Protein AF-A0A453FFG7-F1 (afdb_monomer_lite)

pLDDT: mean 91.01, std 11.23, range [57.88, 98.31]

Radius of gyration: 18.5 Å; chains: 1; bounding box: 59×24×38 Å

Foldseek 3Di:
DVVQLVVCVVVVVVQLNVLVVQLVVCVVVVPPVSNVVSVVSNVVSVVVVVVVVVVVVVVVVVVPDPDDPDDDDD

Sequence (74 aa):
MQQLKGSCSSIGASRMKNECMSFRDNCGQRSVEGCMGSLQKLKREHAILRQKLESYFQLLRQVGPAGAATRPAM

Structure (mmCIF, N/CA/C/O backbone):
data_AF-A0A453FFG7-F1
#
_entry.id   AF-A0A453FFG7-F1
#
loop_
_atom_site.group_PDB
_atom_site.id
_atom_site.type_symbol
_atom_site.label_atom_id
_atom_site.label_alt_id
_atom_site.label_comp_id
_atom_site.label_asym_id
_atom_site.label_entity_id
_atom_site.label_seq_id
_atom_site.pdbx_PDB_ins_code
_atom_site.Cartn_x
_atom_site.Cartn_y
_atom_site.Cartn_z
_atom_site.occupancy
_atom_site.B_iso_or_equiv
_atom_site.auth_seq_id
_atom_site.auth_comp_id
_atom_site.auth_asym_id
_atom_site.auth_atom_id
_atom_site.pdbx_P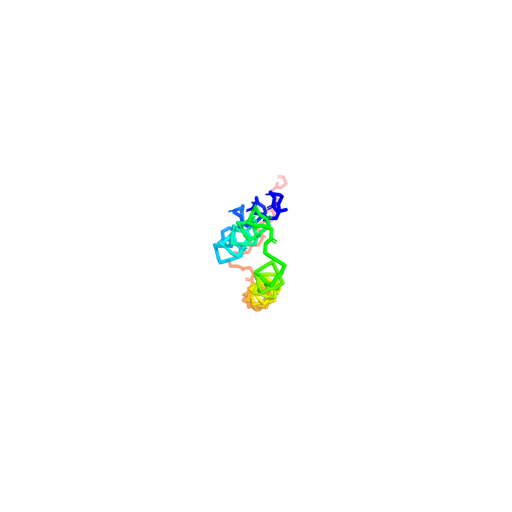DB_model_num
ATOM 1 N N . MET A 1 1 ? -0.833 4.922 9.973 1.00 89.19 1 MET A N 1
ATOM 2 C CA . MET A 1 1 ? -1.244 5.457 8.647 1.00 89.19 1 MET A CA 1
ATOM 3 C C . MET A 1 1 ? -0.313 6.486 8.018 1.00 89.19 1 MET A C 1
ATOM 5 O O . MET A 1 1 ? -0.251 6.515 6.797 1.00 89.19 1 MET A O 1
ATOM 9 N N . GLN A 1 2 ? 0.384 7.353 8.768 1.00 90.25 2 GLN A N 1
ATOM 10 C CA . GLN A 1 2 ? 1.322 8.315 8.155 1.00 90.25 2 GLN A CA 1
ATOM 11 C C . GLN A 1 2 ? 2.466 7.620 7.405 1.00 90.25 2 GLN A C 1
ATOM 13 O O . GLN A 1 2 ? 2.687 7.927 6.238 1.00 90.25 2 GLN A O 1
ATOM 18 N N . GLN A 1 3 ? 3.110 6.631 8.033 1.00 95.75 3 GLN A N 1
ATOM 19 C CA . GLN A 1 3 ? 4.197 5.872 7.405 1.00 95.75 3 GLN A CA 1
ATOM 20 C C . GLN A 1 3 ? 3.743 5.146 6.134 1.00 95.75 3 GLN A C 1
ATOM 22 O O . GLN A 1 3 ? 4.307 5.381 5.074 1.00 95.75 3 GLN A O 1
ATOM 27 N N . LEU A 1 4 ? 2.664 4.356 6.207 1.00 93.62 4 LEU A N 1
ATOM 28 C CA . LEU A 1 4 ? 2.155 3.613 5.048 1.00 93.62 4 LEU A CA 1
ATOM 29 C C . LEU A 1 4 ? 1.786 4.533 3.870 1.00 93.62 4 LEU A C 1
ATOM 31 O O . LEU A 1 4 ? 2.162 4.252 2.736 1.00 93.62 4 LEU A O 1
ATOM 35 N N . LYS A 1 5 ? 1.125 5.671 4.130 1.00 94.88 5 LYS A N 1
ATOM 36 C CA . LYS A 1 5 ? 0.849 6.698 3.109 1.00 94.88 5 LYS A CA 1
ATOM 37 C C . LYS A 1 5 ? 2.143 7.210 2.457 1.00 94.88 5 LYS A C 1
ATOM 39 O O . LYS A 1 5 ? 2.176 7.398 1.238 1.00 94.88 5 LYS A O 1
ATOM 44 N N . GLY A 1 6 ? 3.179 7.459 3.262 1.00 95.25 6 GLY A N 1
ATOM 45 C CA . GLY A 1 6 ? 4.501 7.880 2.797 1.00 95.25 6 GLY A CA 1
ATOM 46 C C . GLY A 1 6 ? 5.124 6.849 1.859 1.00 95.25 6 GLY A C 1
ATOM 47 O O . GLY A 1 6 ? 5.428 7.182 0.717 1.00 95.25 6 GLY A O 1
ATOM 48 N N . SER A 1 7 ? 5.187 5.587 2.290 1.00 95.62 7 SER A N 1
ATOM 49 C CA . SER A 1 7 ? 5.698 4.472 1.482 1.00 95.62 7 SER A CA 1
ATOM 50 C C . SER A 1 7 ? 4.917 4.278 0.181 1.00 95.62 7 SER A C 1
ATOM 52 O O . SER A 1 7 ? 5.505 4.025 -0.862 1.00 95.62 7 SER A O 1
ATOM 54 N N . CYS A 1 8 ? 3.590 4.440 0.202 1.00 95.25 8 CYS A N 1
ATOM 55 C CA . CYS A 1 8 ? 2.786 4.355 -1.020 1.00 95.25 8 CYS A CA 1
ATOM 56 C C . CYS A 1 8 ? 3.100 5.504 -1.985 1.00 95.25 8 CYS A C 1
ATOM 58 O O . CYS A 1 8 ? 3.126 5.308 -3.197 1.00 95.25 8 CYS A O 1
ATOM 60 N N . SER A 1 9 ? 3.350 6.705 -1.459 1.00 95.44 9 SER A N 1
ATOM 61 C CA . SER A 1 9 ? 3.664 7.876 -2.281 1.00 95.44 9 SER A CA 1
ATOM 62 C C . SER A 1 9 ? 5.036 7.750 -2.945 1.00 95.44 9 SER A C 1
ATOM 64 O O . SER A 1 9 ? 5.156 8.092 -4.117 1.00 95.44 9 SER A O 1
ATOM 66 N N . SER A 1 10 ? 6.040 7.215 -2.241 1.00 97.06 10 SER A N 1
ATOM 67 C CA . SER A 1 10 ? 7.407 7.091 -2.768 1.00 97.06 10 SER A CA 1
ATOM 68 C C . SER A 1 10 ? 7.530 6.129 -3.952 1.00 97.06 10 SER A C 1
ATOM 70 O O . SER A 1 10 ? 8.458 6.265 -4.738 1.00 97.06 10 SER A O 1
ATOM 72 N N . ILE A 1 11 ? 6.601 5.179 -4.099 1.00 95.56 11 ILE A N 1
ATOM 73 C CA . ILE A 1 11 ? 6.573 4.218 -5.217 1.00 95.56 11 ILE A CA 1
ATOM 74 C C . ILE A 1 11 ? 5.437 4.481 -6.220 1.00 95.56 11 ILE A C 1
ATOM 76 O O . ILE A 1 11 ? 5.161 3.642 -7.072 1.00 95.56 11 ILE A O 1
ATOM 80 N N . GLY A 1 12 ? 4.716 5.600 -6.094 1.00 95.69 12 GLY A N 1
ATOM 81 C CA . GLY A 1 12 ? 3.600 5.928 -6.991 1.00 95.69 12 GLY A CA 1
ATOM 82 C C . GLY A 1 12 ? 2.343 5.057 -6.822 1.00 95.69 12 GLY A C 1
ATOM 83 O O . GLY A 1 12 ? 1.489 5.026 -7.707 1.00 95.69 12 GLY A O 1
ATOM 84 N N . ALA A 1 13 ? 2.173 4.372 -5.688 1.00 97.38 13 ALA A N 1
ATOM 85 C CA . ALA A 1 13 ? 1.010 3.533 -5.389 1.00 97.38 13 ALA A CA 1
ATOM 86 C C . ALA A 1 13 ? -0.225 4.372 -4.993 1.00 97.38 13 ALA A C 1
ATOM 88 O O . ALA A 1 13 ? -0.669 4.384 -3.841 1.00 97.38 13 ALA A O 1
ATOM 89 N N . SER A 1 14 ? -0.793 5.091 -5.965 1.00 95.88 14 SER A N 1
ATOM 90 C CA . SER A 1 14 ? -1.866 6.078 -5.768 1.00 95.88 14 SER A CA 1
ATOM 91 C C . SER A 1 14 ? -3.139 5.505 -5.132 1.00 95.88 14 SER A C 1
ATOM 93 O O . SER A 1 14 ? -3.689 6.114 -4.217 1.00 95.88 14 SER A O 1
ATOM 95 N N . ARG A 1 15 ? -3.584 4.312 -5.544 1.00 95.75 15 ARG A N 1
ATOM 96 C CA . ARG A 1 15 ? -4.784 3.662 -4.979 1.00 95.75 15 ARG A CA 1
ATOM 97 C C . ARG A 1 15 ? -4.613 3.316 -3.502 1.00 95.75 15 ARG A C 1
ATOM 99 O O . ARG A 1 15 ? -5.442 3.689 -2.682 1.00 95.75 15 ARG A O 1
ATOM 106 N N . MET A 1 16 ? -3.487 2.698 -3.152 1.00 96.31 16 MET A N 1
ATOM 107 C CA . MET A 1 16 ? -3.134 2.408 -1.761 1.00 96.31 16 MET A CA 1
ATOM 108 C C . MET A 1 16 ? -3.031 3.682 -0.913 1.00 96.31 16 MET A C 1
ATOM 110 O O . MET A 1 16 ? -3.514 3.711 0.218 1.00 96.31 16 MET A O 1
ATOM 114 N N . LYS A 1 17 ? -2.448 4.759 -1.460 1.00 96.00 17 LYS A N 1
ATOM 115 C CA . LYS A 1 17 ? -2.403 6.071 -0.797 1.00 96.00 17 LYS A CA 1
ATOM 116 C C . LYS A 1 17 ? -3.812 6.593 -0.495 1.00 96.00 17 LYS A C 1
ATOM 118 O O . LYS A 1 17 ? -4.027 7.084 0.611 1.00 96.00 17 LYS A O 1
ATOM 123 N N . ASN A 1 18 ? -4.747 6.475 -1.436 1.00 95.38 18 ASN A N 1
ATOM 124 C CA . ASN A 1 18 ? -6.131 6.917 -1.254 1.00 95.38 18 ASN A CA 1
ATOM 125 C C . ASN A 1 18 ? -6.839 6.124 -0.152 1.00 95.38 18 ASN A C 1
ATOM 127 O O . ASN A 1 18 ? -7.369 6.732 0.773 1.00 95.38 18 ASN A O 1
ATOM 131 N N . GLU A 1 19 ? -6.740 4.792 -0.162 1.00 96.25 19 GLU A N 1
ATOM 132 C CA . GLU A 1 19 ? -7.315 3.959 0.907 1.00 96.25 19 GLU A CA 1
ATOM 133 C C . GLU A 1 19 ? -6.682 4.261 2.278 1.00 96.25 19 GLU A C 1
ATOM 135 O O . GLU A 1 19 ? -7.363 4.253 3.305 1.00 96.25 19 GLU A O 1
ATOM 140 N N . CYS A 1 20 ? -5.390 4.615 2.319 1.00 96.12 20 CYS A N 1
ATOM 141 C CA . CYS A 1 20 ? -4.746 5.069 3.553 1.00 96.12 20 CYS A CA 1
ATOM 142 C C . CYS A 1 20 ? -5.320 6.385 4.096 1.00 96.12 20 CYS A C 1
ATOM 144 O O . CYS A 1 20 ? -5.307 6.592 5.314 1.00 96.12 20 CYS A O 1
ATOM 146 N N . MET A 1 21 ? -5.763 7.286 3.213 1.00 95.75 21 MET A N 1
ATOM 147 C CA . MET A 1 21 ? -6.436 8.525 3.604 1.00 95.75 21 MET A CA 1
ATOM 148 C C . MET A 1 21 ? -7.848 8.215 4.107 1.00 95.75 21 MET A C 1
ATOM 150 O O . MET A 1 21 ? -8.147 8.547 5.247 1.00 95.75 21 MET A O 1
ATOM 154 N N . SER A 1 22 ? -8.644 7.446 3.356 1.00 95.62 22 SER A N 1
ATOM 155 C CA . SER A 1 22 ? -10.003 7.064 3.766 1.00 95.62 22 SER A CA 1
ATOM 156 C C . SER A 1 22 ? -10.046 6.322 5.105 1.00 95.62 22 SER A C 1
ATOM 158 O O . SER A 1 22 ? -10.906 6.590 5.939 1.00 95.62 22 SER A O 1
ATOM 160 N N . PHE A 1 23 ? -9.100 5.412 5.365 1.00 96.50 23 PHE A N 1
ATOM 161 C CA . PHE A 1 23 ? -9.020 4.755 6.671 1.00 96.50 23 PHE A CA 1
ATOM 162 C C . PHE A 1 23 ? -8.699 5.737 7.798 1.00 96.50 23 PHE A C 1
ATOM 164 O O . PHE A 1 23 ? -9.305 5.660 8.863 1.00 96.50 23 PHE A O 1
ATOM 171 N N . ARG A 1 24 ? -7.789 6.692 7.570 1.00 96.06 24 ARG A N 1
ATOM 172 C CA . ARG A 1 24 ? -7.503 7.732 8.563 1.00 96.06 24 ARG A CA 1
ATOM 173 C C . ARG A 1 24 ? -8.736 8.580 8.858 1.00 96.06 24 ARG A C 1
ATOM 175 O O . ARG A 1 24 ? -8.974 8.866 10.029 1.00 96.06 24 ARG A O 1
ATOM 182 N N . ASP A 1 25 ? -9.480 8.969 7.832 1.00 96.25 25 ASP A N 1
ATOM 183 C CA . ASP A 1 25 ? -10.667 9.808 7.988 1.00 96.25 25 ASP A CA 1
ATOM 184 C C . ASP A 1 25 ? -11.736 9.074 8.809 1.00 96.25 25 ASP A C 1
ATOM 186 O O . ASP A 1 25 ? -12.271 9.636 9.765 1.00 96.25 25 ASP A O 1
ATOM 190 N N . ASN A 1 26 ? -11.944 7.779 8.544 1.00 96.56 26 ASN A N 1
ATOM 191 C CA . ASN A 1 26 ? -12.854 6.938 9.328 1.00 96.56 26 ASN A CA 1
ATOM 192 C C . ASN A 1 26 ? -12.399 6.780 10.789 1.00 96.56 26 ASN A C 1
ATOM 194 O O . ASN A 1 26 ? -13.236 6.802 11.694 1.00 96.56 26 ASN A O 1
ATOM 198 N N . CYS A 1 27 ? -11.087 6.675 11.044 1.00 94.69 27 CYS A N 1
ATOM 199 C CA . CYS A 1 27 ? -10.555 6.689 12.411 1.00 94.69 27 CYS A CA 1
ATOM 200 C C . CYS A 1 27 ? -10.817 8.029 13.106 1.00 94.69 27 CYS A C 1
ATOM 202 O O . CYS A 1 27 ? -11.180 8.047 14.280 1.00 94.69 27 CYS A O 1
ATOM 204 N N . GLY A 1 28 ? -10.650 9.145 12.389 1.00 96.19 28 GLY A N 1
ATOM 205 C CA . GLY A 1 28 ? -10.927 10.488 12.902 1.00 96.19 28 GLY A CA 1
ATOM 206 C C . GLY A 1 28 ? -12.397 10.681 13.274 1.00 96.19 28 GLY A C 1
ATOM 207 O O . GLY A 1 28 ? -12.697 11.283 14.301 1.00 96.19 28 GLY A O 1
ATOM 208 N N . GLN A 1 29 ? -13.303 10.089 12.494 1.00 96.81 29 GLN A N 1
ATOM 209 C CA . GLN A 1 29 ? -14.744 10.075 12.758 1.00 96.81 29 GLN A CA 1
ATOM 210 C C . GLN A 1 29 ? -15.167 9.059 13.834 1.00 96.81 29 GLN A C 1
ATOM 212 O O . GLN A 1 29 ? -16.343 9.001 14.181 1.00 96.81 29 GLN A O 1
ATOM 217 N N . ARG A 1 30 ? -14.237 8.250 14.367 1.00 94.12 30 ARG A N 1
ATO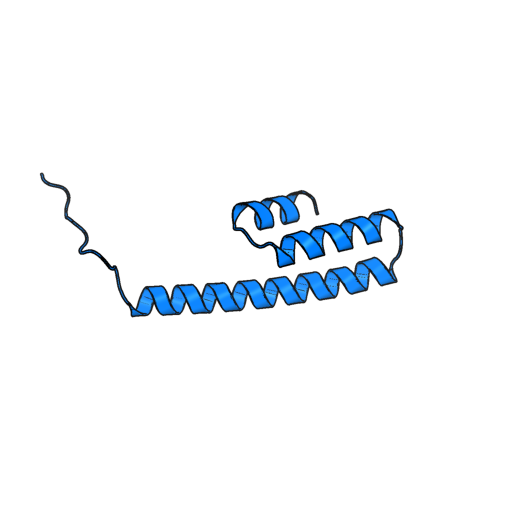M 218 C CA . ARG A 1 30 ? -14.502 7.172 15.342 1.00 94.12 30 ARG A CA 1
ATOM 219 C C . ARG A 1 30 ? -15.561 6.155 14.877 1.00 94.12 30 ARG A C 1
ATOM 221 O O . ARG A 1 30 ? -16.203 5.517 15.706 1.00 94.12 30 ARG A O 1
ATOM 228 N N . SER A 1 31 ? -15.718 5.964 13.565 1.00 95.31 31 SER A N 1
ATOM 229 C CA . SER A 1 31 ? -16.627 4.956 13.005 1.00 95.31 31 SER A CA 1
ATOM 230 C C . SER A 1 31 ? -15.918 3.605 12.916 1.00 95.31 31 SER A C 1
ATOM 232 O O . SER A 1 31 ? -15.012 3.429 12.096 1.00 95.31 31 SER A O 1
ATOM 234 N N . VAL A 1 32 ? -16.320 2.642 13.748 1.00 95.50 32 VAL A N 1
ATOM 235 C CA . VAL A 1 32 ? -15.723 1.295 13.773 1.00 95.50 32 VAL A CA 1
ATOM 236 C C . VAL A 1 32 ? -16.008 0.560 12.465 1.00 95.50 32 VAL A C 1
ATOM 238 O O . VAL A 1 32 ? -15.092 0.009 11.852 1.00 95.50 32 VAL A O 1
ATOM 241 N N . GLU A 1 33 ? -17.249 0.623 11.988 1.00 96.94 33 GLU A N 1
ATOM 242 C CA . GLU A 1 33 ? -17.690 0.031 10.725 1.00 96.94 33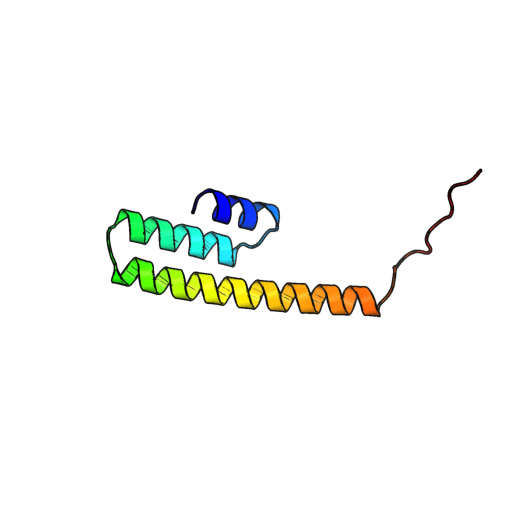 GLU A CA 1
ATOM 243 C C . GLU A 1 33 ? -16.930 0.649 9.548 1.00 96.94 33 GLU A C 1
ATOM 245 O O . GLU A 1 33 ? -16.409 -0.066 8.687 1.00 96.94 33 GLU A O 1
ATOM 250 N N . GLY A 1 34 ? -16.787 1.979 9.551 1.00 96.44 34 GLY A N 1
ATOM 251 C CA . GLY A 1 34 ? -16.018 2.712 8.555 1.00 96.44 34 GLY A CA 1
ATOM 252 C C . GLY A 1 34 ? -14.549 2.294 8.545 1.00 96.44 34 GLY A C 1
ATOM 253 O O . GLY A 1 34 ? -13.997 2.033 7.475 1.00 96.44 34 GLY A O 1
ATOM 254 N N . CYS A 1 35 ? -13.910 2.197 9.715 1.00 96.38 35 CYS A N 1
ATOM 255 C CA . CYS A 1 35 ? -12.519 1.751 9.837 1.00 96.38 35 CYS A CA 1
ATOM 256 C C . CYS A 1 35 ? -12.342 0.323 9.323 1.00 96.38 35 CYS A C 1
ATOM 258 O O . CYS A 1 35 ? -11.401 0.029 8.588 1.00 96.38 35 CYS A O 1
ATOM 260 N N . MET A 1 36 ? -13.250 -0.577 9.691 1.00 96.94 36 MET A N 1
ATOM 261 C CA . MET A 1 36 ? -13.163 -1.976 9.296 1.00 96.94 36 MET A CA 1
ATOM 262 C C . MET A 1 36 ? -13.353 -2.143 7.783 1.00 96.94 36 MET A C 1
ATOM 264 O O . MET A 1 36 ? -12.576 -2.855 7.141 1.00 96.94 36 MET A O 1
ATOM 268 N N . GLY A 1 37 ? -14.307 -1.419 7.190 1.00 97.00 37 GLY A N 1
ATOM 269 C CA . GLY A 1 37 ? -14.535 -1.416 5.745 1.00 97.00 37 GLY A CA 1
ATOM 270 C C . GLY A 1 37 ? -13.355 -0.852 4.949 1.00 97.00 37 GLY A C 1
ATOM 271 O O . GLY A 1 37 ? -12.907 -1.470 3.981 1.00 97.00 37 GLY A O 1
ATOM 272 N N . SER A 1 38 ? -12.794 0.291 5.356 1.00 96.00 38 SER A N 1
ATOM 273 C CA . SER A 1 38 ? -11.624 0.863 4.672 1.00 96.00 38 SER A CA 1
ATOM 274 C C . SER A 1 38 ? -10.353 0.035 4.888 1.00 96.00 38 SER A C 1
ATOM 276 O O . SER A 1 38 ? -9.531 -0.065 3.979 1.00 96.00 38 SER A O 1
ATOM 278 N N . LEU A 1 39 ? -10.209 -0.659 6.022 1.00 96.12 39 LEU A N 1
ATOM 279 C CA . LEU A 1 39 ? -9.108 -1.602 6.232 1.00 96.12 39 LEU A CA 1
ATOM 280 C C . LEU A 1 39 ? -9.193 -2.808 5.290 1.00 96.12 39 LEU A C 1
ATOM 282 O O . LEU A 1 39 ? -8.169 -3.249 4.764 1.00 96.12 39 LEU A O 1
ATOM 286 N N . GLN A 1 40 ? -10.393 -3.347 5.060 1.00 97.69 40 GLN A N 1
ATOM 287 C CA . GLN A 1 40 ? -10.589 -4.429 4.093 1.00 97.69 40 GLN A CA 1
ATOM 288 C C . GLN A 1 40 ? -10.215 -3.988 2.673 1.00 97.69 40 GLN A C 1
ATOM 290 O O . GLN A 1 40 ? -9.491 -4.707 1.979 1.00 97.69 40 GLN A O 1
ATOM 295 N N . LYS A 1 41 ? -10.634 -2.786 2.260 1.00 97.12 41 LYS A N 1
ATOM 296 C CA . LYS A 1 41 ? -10.247 -2.213 0.961 1.00 97.12 41 LYS A CA 1
ATOM 297 C C . LYS A 1 41 ? -8.737 -2.027 0.843 1.00 97.12 41 LYS A C 1
ATOM 299 O O . LYS A 1 41 ? -8.151 -2.425 -0.160 1.00 97.12 41 LYS A O 1
ATOM 304 N N . LEU A 1 42 ? -8.090 -1.526 1.894 1.00 96.31 42 LEU A N 1
ATOM 305 C CA . LEU A 1 42 ? -6.639 -1.365 1.941 1.00 96.31 42 LEU A CA 1
ATOM 306 C C . LEU A 1 42 ? -5.902 -2.703 1.775 1.00 96.31 42 LEU A C 1
ATOM 308 O O . LEU A 1 42 ? -4.964 -2.795 0.985 1.00 96.31 42 LEU A O 1
ATOM 312 N N . LYS A 1 43 ? -6.347 -3.765 2.460 1.00 97.25 43 LYS A N 1
ATOM 313 C CA . LYS A 1 43 ? -5.786 -5.119 2.286 1.00 97.25 43 LYS A CA 1
ATOM 314 C C . LYS A 1 43 ? -5.943 -5.622 0.848 1.00 97.25 43 LYS A C 1
ATOM 316 O O . LYS A 1 43 ? -5.007 -6.205 0.300 1.00 97.25 43 LYS A O 1
ATOM 321 N N . ARG A 1 44 ? -7.099 -5.370 0.227 1.00 98.00 44 ARG A N 1
ATOM 322 C CA . ARG A 1 44 ? -7.377 -5.747 -1.165 1.00 98.00 44 ARG A CA 1
ATOM 323 C C . ARG A 1 44 ? -6.465 -5.014 -2.149 1.00 98.00 44 ARG A C 1
ATOM 325 O O . ARG A 1 44 ? -5.831 -5.662 -2.976 1.00 98.00 44 ARG A O 1
ATOM 332 N N . GLU A 1 45 ? -6.368 -3.689 -2.058 1.00 97.44 45 GLU A N 1
ATOM 333 C CA . GLU A 1 45 ? -5.515 -2.905 -2.961 1.00 97.44 45 GLU A CA 1
ATOM 334 C C . GLU A 1 45 ? -4.029 -3.236 -2.774 1.00 97.44 45 GLU A C 1
ATOM 336 O O . GLU A 1 45 ? -3.288 -3.286 -3.756 1.00 97.44 45 GLU A O 1
ATOM 341 N N . HIS A 1 46 ? -3.600 -3.559 -1.550 1.00 97.12 46 HIS A N 1
ATOM 342 C CA . HIS A 1 46 ? -2.250 -4.056 -1.297 1.00 97.12 46 HIS A CA 1
ATOM 343 C C . HIS A 1 46 ? -1.984 -5.380 -2.029 1.00 97.12 46 HIS A C 1
ATOM 345 O O . HIS A 1 46 ? -0.959 -5.516 -2.696 1.00 97.12 46 HIS A O 1
ATOM 351 N N . ALA A 1 47 ? -2.907 -6.345 -1.942 1.00 98.25 47 ALA A N 1
ATOM 352 C CA . ALA A 1 47 ? -2.780 -7.627 -2.634 1.00 98.25 47 ALA A CA 1
ATOM 353 C C . ALA A 1 47 ? -2.723 -7.452 -4.163 1.00 98.25 47 ALA A C 1
ATOM 355 O O . ALA A 1 47 ? -1.854 -8.029 -4.815 1.00 98.25 47 ALA A O 1
ATOM 356 N N . ILE A 1 48 ? -3.584 -6.596 -4.723 1.00 98.12 48 ILE A N 1
ATOM 357 C CA . ILE A 1 48 ? -3.603 -6.287 -6.161 1.00 98.12 48 ILE A CA 1
ATOM 358 C C . ILE A 1 48 ? -2.286 -5.641 -6.603 1.00 98.12 48 ILE A C 1
ATOM 360 O O . ILE A 1 48 ? -1.715 -6.032 -7.622 1.00 98.12 48 ILE A O 1
ATOM 364 N N . LEU A 1 49 ? -1.798 -4.644 -5.859 1.00 97.31 49 LEU A N 1
ATOM 365 C CA . LEU A 1 49 ? -0.539 -3.972 -6.173 1.00 97.31 49 LEU A CA 1
ATOM 366 C C . LEU A 1 49 ? 0.631 -4.958 -6.143 1.00 97.31 49 LEU A C 1
ATOM 368 O O . LEU A 1 49 ? 1.428 -4.985 -7.079 1.00 97.31 49 LEU A O 1
ATOM 372 N N . ARG A 1 50 ? 0.701 -5.787 -5.097 1.00 97.50 50 ARG A N 1
ATOM 373 C CA . ARG A 1 50 ? 1.723 -6.823 -4.954 1.00 97.50 50 ARG A CA 1
ATOM 374 C C . ARG A 1 50 ? 1.713 -7.778 -6.146 1.00 97.50 50 ARG A C 1
ATOM 376 O O . ARG A 1 50 ? 2.748 -7.942 -6.779 1.00 97.50 50 ARG A O 1
ATOM 383 N N . GLN A 1 51 ? 0.550 -8.320 -6.504 1.00 98.31 51 GLN A N 1
ATOM 384 C CA . GLN A 1 51 ? 0.414 -9.241 -7.635 1.00 98.31 51 GLN A CA 1
ATOM 385 C C . GLN A 1 51 ? 0.859 -8.604 -8.961 1.00 98.31 51 GLN A C 1
ATOM 387 O O . GLN A 1 51 ? 1.540 -9.239 -9.769 1.00 98.31 51 GLN A O 1
ATOM 392 N N . LYS A 1 52 ? 0.503 -7.334 -9.194 1.00 97.31 52 LYS A N 1
ATOM 393 C CA . LYS A 1 52 ? 0.918 -6.600 -10.398 1.00 97.31 52 LYS A CA 1
ATOM 394 C C . LYS A 1 52 ? 2.427 -6.392 -10.455 1.00 97.31 52 LYS A C 1
ATOM 396 O O . LYS A 1 52 ? 3.016 -6.591 -11.513 1.00 97.31 52 LYS A O 1
ATOM 401 N N . LEU A 1 53 ? 3.046 -6.013 -9.338 1.00 96.69 53 LEU A N 1
ATOM 402 C CA . LEU A 1 53 ? 4.495 -5.831 -9.258 1.00 96.69 53 LEU A CA 1
ATOM 403 C C . LEU A 1 53 ? 5.237 -7.158 -9.431 1.00 96.69 53 LEU A C 1
ATOM 405 O O . LEU A 1 53 ? 6.193 -7.217 -10.195 1.00 96.69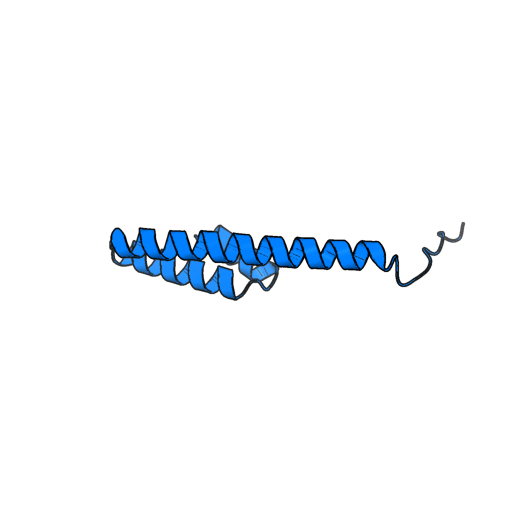 53 LEU A O 1
ATOM 409 N N . GLU A 1 54 ? 4.771 -8.231 -8.790 1.00 97.50 54 GLU A N 1
ATOM 410 C CA . GLU A 1 54 ? 5.325 -9.578 -8.968 1.00 97.50 54 GLU A CA 1
ATOM 411 C C . GLU A 1 54 ? 5.277 -10.007 -10.441 1.00 97.50 54 GLU A C 1
ATOM 413 O O . GLU A 1 54 ? 6.298 -10.420 -10.992 1.00 97.50 54 GLU A O 1
ATOM 418 N N . SER A 1 55 ? 4.131 -9.815 -11.104 1.00 96.94 55 SER A N 1
ATOM 419 C CA . SER A 1 55 ? 3.959 -10.117 -12.533 1.00 96.94 55 SER A CA 1
ATOM 420 C C . SER A 1 55 ? 4.883 -9.266 -13.410 1.00 96.94 55 SER A C 1
ATOM 422 O O . SER A 1 55 ? 5.552 -9.782 -14.304 1.00 96.94 55 SER A O 1
ATOM 424 N N . TYR A 1 56 ? 4.973 -7.964 -13.130 1.00 95.69 56 TYR A N 1
ATOM 425 C CA . TYR A 1 56 ? 5.856 -7.042 -13.842 1.00 95.69 56 TYR A CA 1
ATOM 426 C C . TYR A 1 56 ? 7.332 -7.451 -13.717 1.00 95.69 56 TYR A C 1
ATOM 428 O O . TYR A 1 56 ? 8.034 -7.562 -14.721 1.00 95.69 56 TYR A O 1
ATOM 436 N N . PHE A 1 57 ? 7.801 -7.760 -12.506 1.00 93.88 57 PHE A N 1
ATOM 437 C CA . PHE A 1 57 ? 9.174 -8.216 -12.285 1.00 93.88 57 PHE A CA 1
ATOM 438 C C . PHE A 1 57 ? 9.439 -9.616 -12.848 1.00 93.88 57 PHE A C 1
ATOM 440 O O . PHE A 1 57 ? 10.572 -9.934 -13.212 1.00 93.88 57 PHE A O 1
ATOM 447 N N . GLN A 1 58 ? 8.427 -10.480 -12.932 1.00 95.38 58 GLN A N 1
ATOM 448 C CA . GLN A 1 58 ? 8.550 -11.765 -13.617 1.00 95.38 58 GLN A CA 1
ATOM 449 C C . GLN A 1 58 ? 8.724 -11.583 -15.130 1.00 95.38 58 GLN A C 1
ATOM 451 O O . GLN A 1 58 ? 9.537 -12.285 -15.725 1.00 95.38 58 GLN A O 1
ATOM 456 N N . LEU A 1 59 ? 8.015 -10.635 -15.749 1.00 94.00 59 LEU A N 1
ATOM 457 C CA . LEU A 1 59 ? 8.201 -10.295 -17.163 1.00 94.00 59 LEU A CA 1
ATOM 458 C C . LEU A 1 59 ? 9.575 -9.665 -17.415 1.00 94.00 59 LEU A C 1
ATOM 460 O O . LEU A 1 59 ? 10.292 -10.117 -18.302 1.00 94.00 59 LEU A O 1
ATOM 464 N N . LEU A 1 60 ? 9.992 -8.698 -16.590 1.00 91.44 60 LEU A N 1
ATOM 465 C CA . LEU A 1 60 ? 11.320 -8.078 -16.700 1.00 91.44 60 LEU A CA 1
ATOM 466 C C . LEU A 1 60 ? 12.458 -9.105 -16.638 1.00 91.44 60 LEU A C 1
ATOM 468 O O . LEU A 1 60 ? 13.423 -9.002 -17.388 1.00 91.44 60 LEU A O 1
ATOM 472 N N . ARG A 1 61 ? 12.342 -10.118 -15.770 1.00 89.38 61 ARG A N 1
ATOM 473 C CA . ARG A 1 61 ? 13.337 -11.198 -15.680 1.00 89.38 61 ARG A CA 1
ATOM 474 C C . ARG A 1 61 ? 13.370 -12.088 -16.921 1.00 89.38 61 ARG A C 1
ATOM 476 O O . ARG A 1 61 ? 14.447 -12.539 -17.288 1.00 89.38 61 ARG A O 1
ATOM 483 N N . GLN A 1 62 ? 12.222 -12.336 -17.552 1.00 89.44 62 GLN A N 1
ATOM 484 C CA . GLN A 1 62 ? 12.137 -13.159 -18.765 1.00 89.44 62 GLN A CA 1
ATOM 485 C C . GLN A 1 62 ? 12.742 -12.468 -19.988 1.00 89.44 62 GLN A C 1
ATOM 487 O O . GLN A 1 62 ? 13.337 -13.136 -20.825 1.00 89.44 62 GLN A O 1
ATOM 492 N N . VAL A 1 63 ? 12.609 -11.142 -20.088 1.00 85.19 63 VAL A N 1
ATOM 493 C CA . VAL A 1 63 ? 13.148 -10.367 -21.220 1.00 85.19 63 VAL A CA 1
ATOM 494 C C . VAL A 1 63 ? 14.678 -10.226 -21.145 1.00 85.19 63 VAL A C 1
ATOM 496 O O . VAL A 1 63 ? 15.322 -9.973 -22.159 1.00 85.19 63 VAL A O 1
ATOM 499 N N . GLY A 1 64 ? 15.283 -10.458 -19.974 1.00 70.12 64 GLY A N 1
ATOM 500 C CA . GLY A 1 64 ? 16.722 -10.293 -19.769 1.00 70.12 64 GLY A CA 1
ATOM 501 C C . GLY A 1 64 ? 17.156 -8.817 -19.795 1.00 70.12 64 GLY A C 1
ATOM 502 O O . GLY A 1 64 ? 16.346 -7.923 -20.051 1.00 70.12 64 GLY A O 1
ATOM 503 N N . PRO A 1 65 ? 18.422 -8.511 -19.467 1.00 70.00 65 PRO A N 1
ATOM 504 C CA . PRO A 1 65 ? 18.900 -7.135 -19.472 1.00 70.00 65 PRO A CA 1
ATOM 505 C C . PRO A 1 65 ? 18.890 -6.566 -20.898 1.00 70.00 65 PRO A C 1
ATOM 507 O O . PRO A 1 65 ? 19.486 -7.134 -21.808 1.00 70.00 65 PRO A O 1
ATOM 510 N N . ALA A 1 66 ? 18.240 -5.411 -21.077 1.00 65.50 66 ALA A N 1
ATOM 511 C CA . ALA A 1 66 ? 18.136 -4.719 -22.367 1.00 65.50 66 ALA A CA 1
ATOM 512 C C . ALA A 1 66 ? 19.485 -4.184 -22.900 1.00 65.50 66 ALA A C 1
ATOM 514 O O . ALA A 1 66 ? 19.571 -3.770 -24.052 1.00 65.50 66 ALA A O 1
ATOM 515 N N . GLY A 1 67 ? 20.538 -4.197 -22.077 1.00 68.62 67 GLY A N 1
ATOM 516 C CA . GLY A 1 67 ? 21.908 -3.875 -22.465 1.00 68.62 67 GLY A CA 1
ATOM 517 C C . GLY A 1 67 ? 22.880 -4.900 -21.889 1.00 68.62 67 GLY A C 1
ATOM 518 O O . GLY A 1 67 ? 22.726 -5.335 -20.747 1.00 68.62 67 GLY A O 1
ATOM 519 N N . ALA A 1 68 ? 23.883 -5.291 -22.677 1.00 65.38 68 ALA A N 1
ATOM 520 C CA . ALA A 1 68 ? 24.983 -6.111 -22.186 1.00 65.38 68 ALA A CA 1
ATOM 521 C C . ALA A 1 68 ? 25.677 -5.397 -21.013 1.00 65.38 68 ALA A C 1
ATOM 523 O O . ALA A 1 68 ? 25.952 -4.200 -21.089 1.00 65.38 68 ALA A O 1
ATOM 524 N N . ALA A 1 69 ? 25.964 -6.126 -19.933 1.00 63.53 69 ALA A N 1
ATOM 525 C CA . ALA A 1 69 ? 26.753 -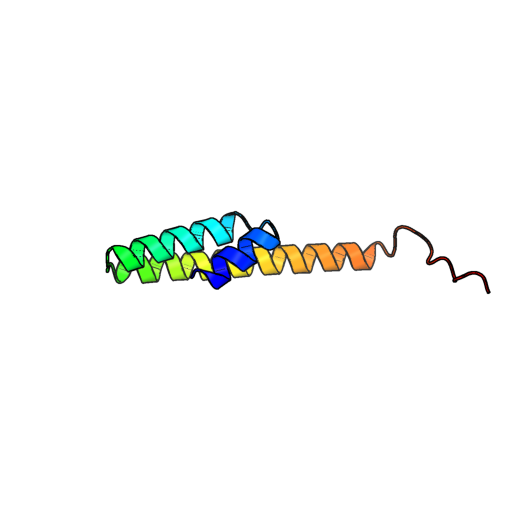5.595 -18.830 1.00 63.53 69 ALA A CA 1
ATOM 526 C C . ALA A 1 69 ? 28.172 -5.295 -19.334 1.00 63.53 69 ALA A C 1
ATOM 528 O O . ALA A 1 69 ? 28.951 -6.212 -19.605 1.00 63.53 69 ALA A O 1
ATOM 529 N N . THR A 1 70 ? 28.514 -4.017 -19.487 1.00 63.75 70 THR A N 1
ATOM 530 C CA . THR A 1 70 ? 29.877 -3.614 -19.823 1.00 63.75 70 THR A CA 1
ATOM 531 C C . THR A 1 70 ? 30.773 -3.925 -18.633 1.00 63.75 70 THR A C 1
ATOM 533 O O . THR A 1 70 ? 30.545 -3.449 -17.520 1.00 63.75 70 THR A O 1
ATOM 536 N N . ARG A 1 71 ? 31.794 -4.756 -18.857 1.00 57.88 71 ARG A N 1
ATOM 537 C CA . ARG A 1 71 ? 32.851 -4.964 -17.864 1.00 57.88 71 ARG A CA 1
ATOM 538 C C . ARG A 1 71 ? 33.575 -3.627 -17.650 1.00 57.88 71 ARG A C 1
ATOM 540 O O . ARG A 1 71 ? 33.782 -2.918 -18.637 1.00 57.88 71 ARG A O 1
ATOM 547 N N . PRO A 1 72 ? 33.965 -3.276 -16.412 1.00 60.50 72 PRO A N 1
ATOM 548 C CA . PRO A 1 72 ? 34.792 -2.098 -16.195 1.00 60.50 72 PRO A CA 1
ATOM 549 C C . PRO A 1 72 ? 36.092 -2.262 -16.990 1.00 60.50 72 PRO A C 1
ATOM 551 O O . PRO A 1 72 ? 36.672 -3.352 -16.991 1.00 60.50 72 PRO A O 1
ATOM 554 N N . ALA A 1 73 ? 36.520 -1.208 -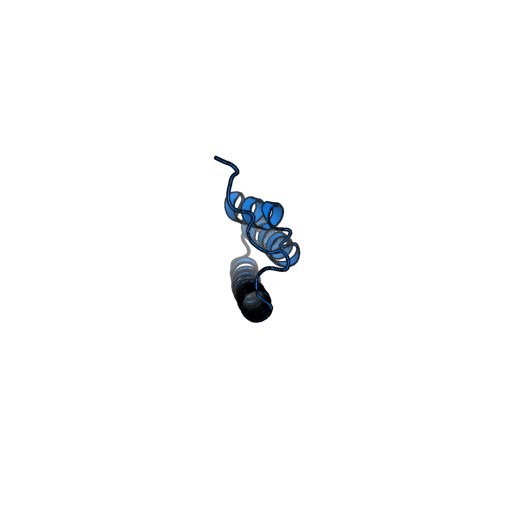17.685 1.00 65.50 73 ALA A N 1
ATOM 555 C CA . ALA A 1 73 ? 37.862 -1.165 -18.251 1.00 65.50 73 ALA A CA 1
ATOM 556 C C . ALA A 1 73 ? 38.873 -1.199 -17.090 1.00 65.50 73 ALA A C 1
ATOM 558 O O . ALA A 1 73 ? 38.676 -0.484 -16.105 1.00 65.50 73 ALA A O 1
ATOM 559 N N . MET A 1 74 ? 39.870 -2.088 -17.189 1.00 62.81 74 MET A N 1
ATOM 560 C CA . MET A 1 74 ? 41.014 -2.137 -16.266 1.00 62.81 74 MET A CA 1
ATOM 561 C C . MET A 1 74 ? 41.854 -0.869 -16.373 1.00 62.81 74 MET A C 1
ATOM 563 O O . MET A 1 74 ? 41.982 -0.360 -17.510 1.00 62.81 74 MET A O 1
#

Secondary structure (DSSP, 8-state):
-HHHHHHHHHTT-HHHHHHHHHHHHHHHTT-HHHHHHHHHHHHHHHHHHHHHHHHHHHHHHHH--SS--PPPP-

InterPro domains:
  IPR036641 HPT domain superfamily [G3DSA:1.20.120.160] (1-68)
  IPR036641 HPT domain superfamily [SSF47226] (2-63)
  IPR045871 Histidine-containing phosphotransfer protein 1-5/Phosphorelay intermediate protein YPD1 [PTHR28242] (1-66)

Organism: Aegilops tauschii subsp. strangulata (NCBI:txid200361)